Protein AF-A0A3N5YYM6-F1 (afdb_monomer)

Sequence (60 aa):
MTSTQQSRECPLCGERMRRKELELVDLIPGTTEAKRRKVSEWVCPECDYFEEIEKEGKGG

Solvent-accessible surface area (backbone atoms only — not comparable to full-atom values): 3997 Å² total; per-residue (Å²): 138,92,72,90,70,86,69,46,67,31,94,88,79,63,46,74,27,44,84,46,77,46,77,46,72,50,71,43,88,95,54,96,54,66,50,73,44,78,46,36,28,38,35,26,86,86,78,67,50,70,46,78,47,87,65,83,72,81,73,130

Structure (mmCIF, N/CA/C/O backbone):
data_AF-A0A3N5YYM6-F1
#
_entry.id   AF-A0A3N5YYM6-F1
#
loop_
_atom_site.group_PDB
_atom_site.id
_atom_site.type_symbol
_atom_site.label_atom_id
_atom_site.label_alt_id
_atom_site.label_comp_id
_atom_site.label_asym_id
_atom_site.label_entity_id
_atom_site.label_seq_id
_atom_site.pdbx_PDB_ins_code
_atom_site.Cartn_x
_atom_site.Cartn_y
_atom_site.Cartn_z
_atom_site.occupancy
_atom_site.B_iso_or_equiv
_atom_site.auth_seq_id
_atom_site.auth_comp_id
_atom_site.auth_asym_id
_atom_site.auth_atom_id
_atom_site.pdbx_PDB_model_num
ATOM 1 N N . MET A 1 1 ? 17.866 21.430 -0.567 1.00 40.38 1 MET A N 1
ATOM 2 C CA . MET A 1 1 ? 16.755 20.882 -1.375 1.00 40.38 1 MET A CA 1
ATOM 3 C C . MET A 1 1 ? 16.281 19.610 -0.695 1.00 40.38 1 MET A C 1
ATOM 5 O O . MET A 1 1 ? 16.829 18.542 -0.913 1.00 40.38 1 MET A O 1
ATOM 9 N N . THR A 1 2 ? 15.364 19.765 0.250 1.00 45.94 2 THR A N 1
ATOM 10 C CA . THR A 1 2 ? 14.840 18.706 1.114 1.00 45.94 2 THR A CA 1
ATOM 11 C C . THR A 1 2 ? 13.642 18.055 0.433 1.00 45.94 2 THR A C 1
ATOM 13 O O . THR A 1 2 ? 12.571 18.646 0.356 1.00 45.94 2 THR A O 1
ATOM 16 N N . SER A 1 3 ? 13.810 16.838 -0.077 1.00 47.16 3 SER A N 1
ATOM 17 C CA . SER A 1 3 ? 12.677 16.001 -0.468 1.00 47.16 3 SER A CA 1
ATOM 18 C C . SER A 1 3 ? 13.000 14.570 -0.078 1.00 47.16 3 SER A C 1
ATOM 20 O O . SER A 1 3 ? 13.658 13.835 -0.808 1.00 47.16 3 SER A O 1
ATOM 22 N N . THR A 1 4 ? 12.586 14.206 1.132 1.00 50.56 4 THR A N 1
ATOM 23 C CA . THR A 1 4 ? 12.632 12.845 1.668 1.00 50.56 4 THR A CA 1
ATOM 24 C C . THR A 1 4 ? 11.618 11.981 0.911 1.00 50.56 4 THR A C 1
ATOM 26 O O . THR A 1 4 ? 10.598 11.566 1.454 1.00 50.56 4 THR A O 1
ATOM 29 N N . GLN A 1 5 ? 11.865 11.746 -0.378 1.00 57.09 5 GLN A N 1
ATOM 30 C CA . GLN A 1 5 ? 11.194 10.710 -1.151 1.00 57.09 5 GLN A CA 1
ATOM 31 C C . GLN A 1 5 ? 11.791 9.381 -0.701 1.00 57.09 5 GLN A C 1
ATOM 33 O O . GLN A 1 5 ? 12.780 8.906 -1.256 1.00 57.09 5 GLN A O 1
ATOM 38 N N . GLN A 1 6 ? 11.202 8.801 0.348 1.00 67.75 6 GLN A N 1
ATOM 39 C CA . GLN A 1 6 ? 11.309 7.366 0.593 1.00 67.75 6 GLN A CA 1
ATOM 40 C C . GLN A 1 6 ? 10.782 6.708 -0.684 1.00 67.75 6 GLN A C 1
ATOM 42 O O . GLN A 1 6 ? 9.584 6.706 -0.926 1.00 67.75 6 GLN A O 1
ATOM 47 N N . SER A 1 7 ? 11.681 6.318 -1.579 1.00 71.62 7 SER A N 1
ATOM 48 C CA . SER A 1 7 ? 11.349 5.628 -2.820 1.00 71.62 7 SER A CA 1
ATOM 49 C C . SER A 1 7 ? 11.795 4.196 -2.622 1.00 71.62 7 SER A C 1
ATOM 51 O O . SER A 1 7 ? 12.919 3.952 -2.191 1.00 71.62 7 SER A O 1
ATOM 53 N N . ARG A 1 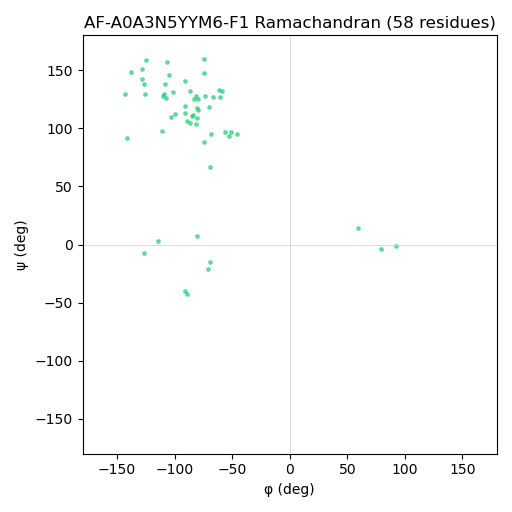8 ?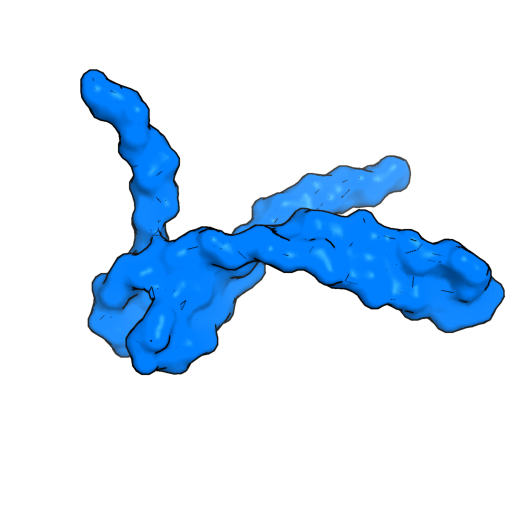 10.870 3.265 -2.833 1.00 83.56 8 ARG A N 1
ATOM 54 C CA . ARG A 1 8 ? 11.130 1.839 -2.704 1.00 83.56 8 ARG A CA 1
ATOM 55 C C . ARG A 1 8 ? 11.137 1.223 -4.090 1.00 83.56 8 ARG A C 1
ATOM 57 O O . ARG A 1 8 ? 10.306 1.592 -4.912 1.00 83.56 8 ARG A O 1
ATOM 64 N N . GLU A 1 9 ? 12.068 0.322 -4.350 1.00 90.88 9 GLU A N 1
ATOM 65 C CA . GLU A 1 9 ? 12.145 -0.407 -5.616 1.00 90.88 9 GLU A CA 1
ATOM 66 C C . GLU A 1 9 ? 11.354 -1.713 -5.511 1.00 90.88 9 GLU A C 1
ATOM 68 O O . GLU A 1 9 ? 11.348 -2.374 -4.469 1.00 90.88 9 GLU A O 1
ATOM 73 N N . CYS A 1 10 ? 10.644 -2.066 -6.579 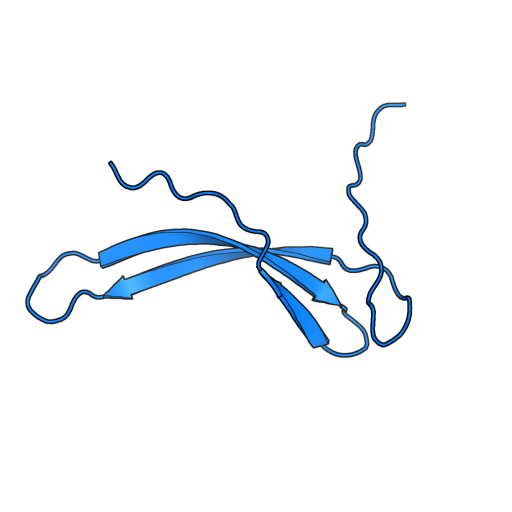1.00 92.31 10 CYS A N 1
ATOM 74 C CA . CYS A 1 10 ? 9.851 -3.281 -6.637 1.00 92.31 10 CYS A CA 1
ATOM 75 C C . CYS A 1 10 ? 10.771 -4.506 -6.771 1.00 92.31 10 CYS A C 1
ATOM 77 O O . CYS A 1 10 ? 11.565 -4.556 -7.709 1.00 92.31 10 CYS A O 1
ATOM 79 N N . PRO A 1 11 ? 10.632 -5.538 -5.920 1.00 90.81 11 PRO A N 1
ATOM 80 C CA . PRO A 1 11 ? 11.465 -6.738 -6.004 1.00 90.81 11 PRO A CA 1
ATOM 81 C C . PRO A 1 11 ? 11.181 -7.605 -7.241 1.00 90.81 11 PRO A C 1
ATOM 83 O O . PRO A 1 11 ? 11.982 -8.478 -7.558 1.00 90.81 11 PRO A O 1
ATOM 86 N N . LEU A 1 12 ? 10.054 -7.393 -7.934 1.00 91.81 12 LEU A N 1
ATOM 87 C CA . LEU A 1 12 ? 9.674 -8.185 -9.109 1.00 91.81 12 LEU A CA 1
ATOM 88 C C . LEU A 1 12 ? 10.171 -7.591 -10.431 1.00 91.81 12 LEU A C 1
ATOM 90 O O . LEU A 1 12 ? 10.583 -8.340 -11.311 1.00 91.81 12 LEU A O 1
ATOM 94 N N . CYS A 1 13 ? 10.121 -6.266 -10.588 1.00 93.81 13 CYS A N 1
ATOM 95 C CA . CYS A 1 13 ? 10.465 -5.598 -11.850 1.00 93.81 13 CYS A CA 1
ATOM 96 C C . CYS A 1 13 ? 11.525 -4.493 -11.724 1.00 93.81 13 CYS A C 1
ATOM 98 O O . CYS A 1 13 ? 11.963 -3.975 -12.744 1.00 93.81 13 CYS A O 1
ATOM 100 N N . GLY A 1 14 ? 11.938 -4.120 -10.509 1.00 89.81 14 GLY A N 1
ATOM 101 C CA . GLY A 1 14 ? 12.917 -3.052 -10.266 1.00 89.81 14 GLY A CA 1
ATOM 102 C C . GLY A 1 14 ? 12.358 -1.627 -10.348 1.00 89.81 14 GLY A C 1
ATOM 103 O O . GLY A 1 14 ? 13.074 -0.676 -10.058 1.00 89.81 14 GLY A O 1
ATOM 104 N N . GLU A 1 15 ? 11.081 -1.453 -10.696 1.00 91.56 15 GLU A N 1
ATOM 105 C CA . GLU A 1 15 ? 10.476 -0.125 -10.832 1.00 91.56 15 GLU A CA 1
ATOM 106 C C . GLU A 1 15 ? 10.184 0.555 -9.494 1.00 91.56 15 GLU A C 1
ATOM 108 O O . GLU A 1 15 ? 10.034 -0.079 -8.445 1.00 91.56 15 GLU A O 1
ATOM 113 N N . ARG A 1 16 ? 10.044 1.883 -9.536 1.00 90.94 16 ARG A N 1
ATOM 114 C CA . ARG A 1 16 ? 9.741 2.687 -8.349 1.00 90.94 16 ARG A CA 1
ATOM 115 C C . ARG A 1 16 ? 8.314 2.446 -7.867 1.00 90.94 16 ARG A C 1
ATOM 117 O O . ARG A 1 16 ? 7.334 2.767 -8.537 1.00 90.94 16 ARG A O 1
ATOM 124 N N . MET A 1 17 ? 8.197 1.944 -6.647 1.00 92.19 17 MET A N 1
ATOM 125 C CA . MET A 1 17 ? 6.931 1.808 -5.943 1.00 92.19 17 MET A CA 1
ATOM 126 C C . MET A 1 17 ? 6.438 3.169 -5.444 1.00 92.19 17 MET A C 1
ATOM 128 O O . MET A 1 17 ? 7.218 4.040 -5.048 1.00 92.19 17 MET A O 1
ATOM 132 N N . ARG A 1 18 ? 5.114 3.328 -5.402 1.00 89.88 18 ARG A N 1
ATOM 133 C CA . ARG A 1 18 ? 4.437 4.486 -4.806 1.00 89.88 18 ARG A CA 1
ATOM 134 C C . ARG A 1 18 ? 3.819 4.110 -3.468 1.00 89.88 18 ARG A C 1
ATOM 136 O O . ARG A 1 18 ? 3.320 3.000 -3.300 1.00 89.88 18 ARG A O 1
ATOM 143 N N . ARG A 1 19 ? 3.809 5.050 -2.527 1.00 89.19 19 ARG A N 1
ATOM 144 C CA . ARG A 1 19 ? 3.106 4.878 -1.256 1.00 89.19 19 ARG A CA 1
ATOM 145 C C . ARG A 1 19 ? 1.621 5.142 -1.463 1.00 89.19 19 ARG A C 1
ATOM 147 O O . ARG A 1 19 ? 1.246 6.216 -1.927 1.00 89.19 19 ARG A O 1
ATOM 154 N N . LYS A 1 20 ? 0.788 4.186 -1.081 1.00 87.69 20 LYS A N 1
ATOM 155 C CA . LYS A 1 20 ? -0.664 4.302 -1.022 1.00 87.69 20 LYS A CA 1
ATOM 156 C C . LYS A 1 20 ? -1.082 4.312 0.442 1.00 87.69 20 LYS A C 1
ATOM 158 O O . LYS A 1 20 ? -0.673 3.448 1.207 1.00 87.69 20 LYS A O 1
ATOM 163 N N . GLU A 1 21 ? -1.860 5.303 0.853 1.00 87.75 21 GLU A N 1
ATOM 164 C CA . GLU A 1 21 ? -2.466 5.330 2.186 1.00 87.75 21 GLU A CA 1
ATOM 165 C C . GLU A 1 21 ? -3.923 4.897 2.061 1.00 87.75 21 GLU A C 1
ATOM 167 O O . GLU A 1 21 ? -4.638 5.372 1.178 1.00 87.75 21 GLU A O 1
ATOM 172 N N . LEU A 1 22 ? -4.347 3.970 2.912 1.00 85.00 22 LEU A N 1
ATOM 173 C CA . LEU A 1 22 ? -5.705 3.439 2.925 1.00 85.00 22 LEU A CA 1
ATOM 174 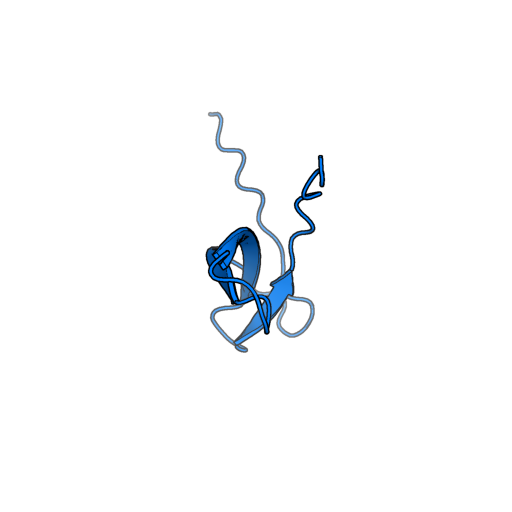C C . LEU A 1 22 ? -6.205 3.301 4.358 1.00 85.00 22 LEU A C 1
ATOM 176 O O . LEU A 1 22 ? -5.451 3.063 5.303 1.00 85.00 22 LEU A O 1
ATOM 180 N N . GLU A 1 23 ? -7.510 3.473 4.503 1.00 84.62 23 GLU A N 1
ATOM 181 C CA . GLU A 1 23 ? -8.214 3.313 5.764 1.00 84.62 23 GLU A CA 1
ATOM 182 C C . GLU A 1 23 ? -8.937 1.969 5.724 1.00 84.62 23 GLU A C 1
ATOM 184 O O . GLU A 1 23 ? -9.891 1.796 4.968 1.00 84.62 23 GLU A O 1
ATOM 189 N N . LEU A 1 24 ? -8.462 1.007 6.515 1.00 82.25 24 LEU A N 1
ATOM 190 C CA . LEU A 1 24 ? -9.166 -0.255 6.711 1.00 82.25 24 LEU A CA 1
ATOM 191 C C . LEU A 1 24 ? -10.173 -0.077 7.841 1.00 82.25 24 LEU A C 1
ATOM 193 O O . LEU A 1 24 ? -9.852 0.459 8.906 1.00 82.25 24 LEU A O 1
ATOM 197 N N . VAL A 1 25 ? -11.398 -0.519 7.586 1.00 82.44 25 VAL A N 1
ATOM 198 C CA . VAL A 1 25 ? -12.489 -0.516 8.555 1.00 82.44 25 VAL A CA 1
ATOM 199 C C . VAL A 1 25 ? -12.778 -1.965 8.912 1.00 82.44 25 VAL A C 1
ATOM 201 O O . VAL A 1 25 ? -13.478 -2.661 8.182 1.00 82.44 25 VAL A O 1
ATOM 204 N N . ASP A 1 26 ? -12.228 -2.411 10.034 1.00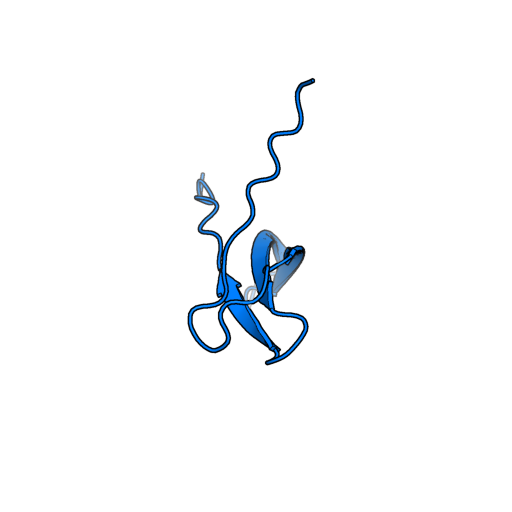 79.06 26 ASP A N 1
ATOM 205 C CA . ASP A 1 26 ? -12.538 -3.715 10.603 1.00 79.06 26 ASP A CA 1
ATOM 206 C C . ASP A 1 26 ? -13.817 -3.591 11.435 1.00 79.06 26 ASP A C 1
ATOM 208 O O . ASP A 1 26 ? -13.855 -2.920 12.472 1.00 79.06 26 ASP A O 1
ATOM 212 N N . LEU A 1 27 ? -14.893 -4.212 10.954 1.00 79.19 27 LEU A N 1
ATOM 213 C CA . LEU A 1 27 ? -16.132 -4.357 11.711 1.00 79.19 27 LEU A CA 1
ATOM 214 C C . LEU A 1 27 ? -15.959 -5.519 12.683 1.00 79.19 27 LEU A C 1
ATOM 216 O O . LEU A 1 27 ? -15.756 -6.654 12.256 1.00 79.19 27 LEU A O 1
ATOM 220 N N . ILE A 1 28 ?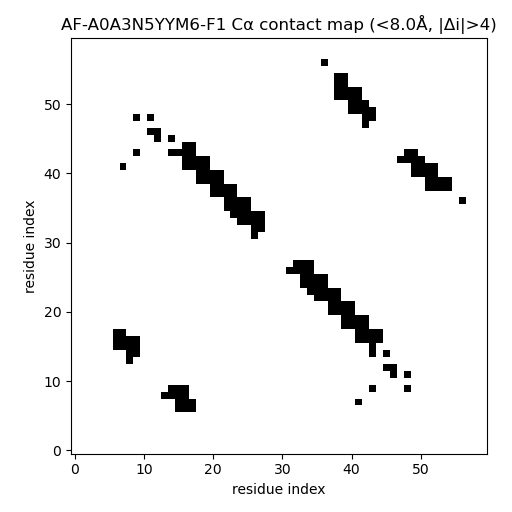 -16.039 -5.240 13.983 1.00 75.38 28 ILE A N 1
ATOM 221 C CA . ILE A 1 28 ? -15.936 -6.278 15.007 1.00 75.38 28 ILE A CA 1
ATOM 222 C C . ILE A 1 28 ? -17.296 -6.987 15.094 1.00 75.38 28 ILE A C 1
ATOM 224 O O . ILE A 1 28 ? -18.292 -6.356 15.459 1.00 75.38 28 ILE A O 1
ATOM 228 N N . PRO A 1 29 ? -17.387 -8.290 14.763 1.00 74.50 29 PRO A N 1
ATOM 229 C CA . PRO A 1 29 ? -18.652 -9.009 14.836 1.00 74.50 29 PRO A CA 1
ATOM 230 C C . PRO A 1 29 ? -19.180 -9.012 16.273 1.00 74.50 29 PRO A C 1
ATOM 232 O O . PRO A 1 29 ? -18.476 -9.408 17.199 1.00 74.50 29 PRO A O 1
ATOM 235 N N . G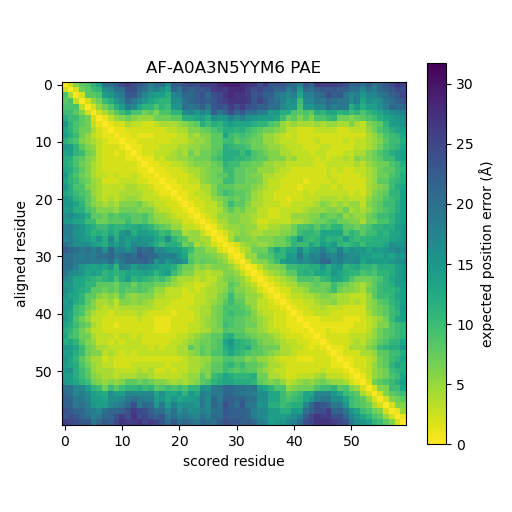LY A 1 30 ? -20.429 -8.583 16.461 1.00 76.19 30 GLY A N 1
ATOM 236 C CA . GLY A 1 30 ? -21.074 -8.548 17.778 1.00 76.19 30 GLY A CA 1
ATOM 237 C C . GLY A 1 30 ? -20.931 -7.230 18.545 1.00 76.19 30 GLY A C 1
ATOM 238 O O . GLY A 1 30 ? -21.518 -7.110 19.617 1.00 76.19 30 GLY A O 1
ATOM 239 N N . THR A 1 31 ? -20.237 -6.224 18.003 1.00 72.62 31 THR A N 1
ATOM 240 C CA . THR A 1 31 ? -20.266 -4.850 18.529 1.00 72.62 31 THR A CA 1
ATOM 241 C C . THR A 1 31 ? -20.677 -3.867 17.428 1.00 72.62 31 THR A C 1
ATOM 243 O O . THR A 1 31 ? -20.577 -4.155 16.237 1.00 72.62 31 THR A O 1
ATOM 246 N N . THR A 1 32 ? -21.166 -2.686 17.805 1.00 72.81 32 THR A N 1
ATOM 247 C CA . THR A 1 32 ? -21.375 -1.564 16.869 1.00 72.81 32 THR A CA 1
ATOM 248 C C . THR A 1 32 ? -20.080 -0.795 16.585 1.00 72.81 32 THR A C 1
ATOM 250 O O . THR A 1 32 ? -20.107 0.263 15.955 1.00 72.81 32 THR A O 1
ATOM 253 N N . GLU A 1 33 ? -18.942 -1.297 17.065 1.00 71.31 33 GLU A N 1
ATOM 254 C CA . GLU A 1 33 ? -17.666 -0.606 17.009 1.00 71.31 33 GLU A CA 1
ATOM 255 C C . GLU A 1 33 ? -16.922 -0.976 15.719 1.00 71.31 33 GLU A C 1
ATOM 257 O O . GLU A 1 33 ? -16.608 -2.137 15.451 1.00 71.31 33 GLU A O 1
ATOM 262 N N . ALA A 1 34 ? -16.657 0.036 14.894 1.00 74.38 34 ALA A N 1
ATOM 263 C CA . ALA A 1 34 ? -15.865 -0.097 13.681 1.00 74.38 34 ALA A CA 1
ATOM 264 C C . ALA A 1 34 ? -14.441 0.388 13.967 1.00 74.38 34 ALA A C 1
ATOM 266 O O . ALA A 1 34 ? -14.216 1.586 14.178 1.00 74.38 34 ALA A O 1
ATOM 267 N N . LYS A 1 35 ? -13.467 -0.524 13.957 1.00 79.12 35 LYS A N 1
ATOM 268 C CA . LYS A 1 35 ? -12.062 -0.177 14.158 1.00 79.12 35 LYS A CA 1
ATOM 269 C C . LYS A 1 35 ? -11.489 0.347 12.846 1.00 79.12 35 LYS A C 1
ATOM 271 O O . LYS A 1 35 ? -11.288 -0.399 11.894 1.00 79.12 35 LYS A O 1
ATOM 276 N N . ARG A 1 36 ? -11.222 1.652 12.797 1.00 81.31 36 ARG A N 1
ATOM 277 C CA . ARG A 1 36 ? -10.577 2.301 11.649 1.00 81.31 36 ARG A CA 1
ATOM 278 C C . ARG A 1 36 ? -9.068 2.300 11.862 1.00 81.31 36 ARG A C 1
ATOM 280 O O . ARG A 1 36 ? -8.584 2.982 12.764 1.00 81.31 36 ARG A O 1
ATOM 287 N N . ARG A 1 37 ? -8.318 1.554 11.050 1.00 81.50 37 ARG A N 1
ATOM 288 C CA . ARG A 1 37 ? -6.846 1.587 11.040 1.00 81.50 37 ARG A CA 1
ATOM 289 C C . ARG A 1 37 ? -6.352 2.250 9.757 1.00 81.50 37 ARG A C 1
ATOM 291 O O . ARG A 1 37 ? -6.763 1.889 8.658 1.00 81.50 37 ARG A O 1
ATOM 298 N N . LYS A 1 38 ? -5.460 3.231 9.901 1.00 83.56 38 LYS A N 1
ATOM 299 C CA . LYS A 1 38 ? -4.749 3.838 8.771 1.00 83.56 38 LYS A CA 1
ATOM 300 C C . LYS A 1 38 ? -3.539 2.978 8.460 1.00 83.56 38 LYS A C 1
ATOM 302 O O . LYS A 1 38 ? -2.598 2.958 9.250 1.00 83.56 38 LYS A O 1
ATOM 307 N N . VAL A 1 39 ? -3.559 2.297 7.325 1.00 86.38 39 VAL A N 1
ATOM 308 C CA . VAL A 1 39 ? -2.405 1.545 6.835 1.00 86.38 39 VAL A CA 1
ATOM 309 C C . VAL A 1 39 ? -1.782 2.277 5.656 1.00 86.38 39 VAL A C 1
ATOM 311 O O . VAL A 1 39 ? -2.377 3.151 5.018 1.00 86.38 39 VAL A O 1
ATOM 314 N N . SER A 1 40 ? -0.513 1.997 5.421 1.00 88.62 40 SER A N 1
ATOM 315 C CA . SER A 1 40 ? 0.190 2.494 4.252 1.00 88.62 40 SER A CA 1
ATOM 316 C C . SER A 1 40 ? 0.809 1.305 3.556 1.00 88.62 40 SER A C 1
ATOM 318 O O . SER A 1 40 ? 1.361 0.452 4.227 1.00 88.62 40 SER A O 1
ATOM 320 N N . GLU A 1 41 ? 0.747 1.261 2.238 1.00 90.94 41 GLU A N 1
ATOM 321 C CA . GLU A 1 41 ? 1.278 0.163 1.439 1.00 90.94 41 GLU A CA 1
ATOM 322 C C . GLU A 1 41 ? 2.181 0.738 0.348 1.00 90.94 41 GLU A C 1
ATOM 324 O O . GLU A 1 41 ? 1.906 1.805 -0.210 1.00 90.94 41 GLU A O 1
A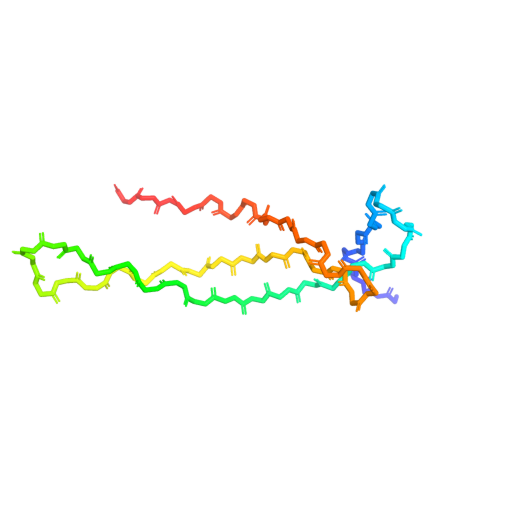TOM 329 N N . TRP A 1 42 ? 3.276 0.053 0.042 1.00 92.31 42 TRP A N 1
ATOM 330 C CA . TRP A 1 42 ? 4.008 0.277 -1.196 1.00 92.31 42 TRP A CA 1
ATOM 331 C C . TRP A 1 42 ? 3.304 -0.486 -2.297 1.00 92.31 42 TRP A C 1
ATOM 333 O O . TRP A 1 42 ? 3.104 -1.680 -2.151 1.00 92.31 42 TRP A O 1
ATOM 343 N N . VAL A 1 43 ? 2.972 0.174 -3.402 1.00 92.44 43 VAL A N 1
ATOM 344 C CA . VAL A 1 43 ? 2.357 -0.466 -4.570 1.00 92.44 43 VAL A CA 1
ATOM 345 C C . VAL A 1 43 ? 3.190 -0.156 -5.809 1.00 92.44 43 VAL A C 1
ATOM 347 O O . VAL A 1 43 ? 3.514 1.006 -6.068 1.00 92.44 43 VAL A O 1
ATOM 350 N N . CYS A 1 44 ? 3.547 -1.180 -6.575 1.00 93.19 44 CYS A N 1
ATOM 351 C CA . CYS A 1 44 ? 4.185 -1.037 -7.877 1.00 93.19 44 CYS A CA 1
ATOM 352 C C . CYS A 1 44 ? 3.112 -0.789 -8.953 1.00 93.19 44 CYS A C 1
ATOM 354 O O . CYS A 1 44 ? 2.191 -1.594 -9.065 1.00 93.19 44 CYS A O 1
ATOM 356 N N . PRO A 1 45 ? 3.198 0.292 -9.750 1.00 90.56 45 PRO A N 1
ATOM 357 C CA . PRO A 1 45 ? 2.209 0.575 -10.794 1.00 90.56 45 PRO A CA 1
ATOM 358 C C . PRO A 1 45 ? 2.281 -0.382 -11.994 1.00 90.56 45 PRO A C 1
ATOM 360 O O . PRO A 1 45 ? 1.289 -0.508 -12.702 1.00 90.56 45 PRO A O 1
ATOM 363 N N . GLU A 1 46 ? 3.415 -1.056 -12.206 1.00 93.38 46 GLU A N 1
ATOM 364 C CA . GLU A 1 46 ? 3.637 -1.879 -13.403 1.00 93.38 46 GLU A CA 1
ATOM 365 C C . GLU A 1 46 ? 3.174 -3.328 -13.238 1.00 93.38 46 GLU A C 1
ATOM 367 O O . GLU A 1 46 ? 2.582 -3.903 -14.146 1.00 93.38 46 GLU A O 1
ATOM 372 N N . CYS A 1 47 ? 3.450 -3.939 -12.084 1.00 93.94 47 CYS A N 1
ATOM 373 C CA . CYS A 1 47 ? 3.134 -5.350 -11.831 1.00 93.94 47 CYS A CA 1
ATOM 374 C C . CYS A 1 47 ? 2.075 -5.564 -10.743 1.00 93.94 47 CYS A C 1
ATOM 376 O O . CYS A 1 47 ? 1.807 -6.704 -10.379 1.00 93.94 47 CYS A O 1
ATOM 378 N N . ASP A 1 48 ? 1.513 -4.481 -10.200 1.00 88.75 48 ASP A N 1
ATOM 379 C CA . ASP A 1 48 ? 0.537 -4.489 -9.100 1.00 88.75 48 ASP A CA 1
ATOM 380 C C . ASP A 1 48 ? 1.041 -5.151 -7.797 1.00 88.75 48 ASP A C 1
ATOM 382 O O . ASP A 1 48 ? 0.275 -5.415 -6.874 1.00 88.75 48 ASP A O 1
ATOM 386 N N . TYR A 1 49 ? 2.355 -5.387 -7.673 1.00 91.12 49 TYR A N 1
ATOM 387 C CA . TYR A 1 49 ? 2.959 -5.878 -6.432 1.00 91.12 49 TYR A CA 1
ATOM 388 C C . TYR A 1 49 ? 2.752 -4.877 -5.295 1.00 91.12 49 TYR A C 1
ATOM 390 O O . TYR A 1 49 ? 3.047 -3.687 -5.460 1.00 91.12 49 TYR A O 1
ATOM 398 N N . PHE A 1 50 ? 2.321 -5.361 -4.129 1.00 90.56 50 PHE A N 1
ATOM 399 C CA . PHE A 1 50 ? 2.099 -4.538 -2.947 1.00 90.56 50 PHE A CA 1
ATOM 400 C C . PHE A 1 50 ? 2.797 -5.088 -1.699 1.00 90.56 50 PHE A C 1
ATOM 402 O O . PHE A 1 50 ? 2.988 -6.292 -1.556 1.00 90.56 50 PHE A O 1
ATOM 409 N N . GLU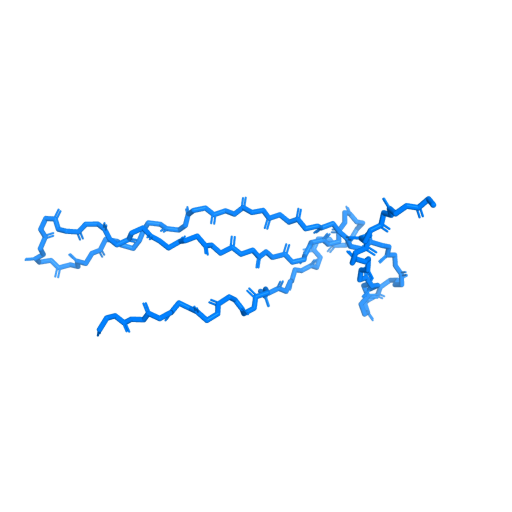 A 1 51 ? 3.168 -4.191 -0.785 1.00 88.50 51 GLU A N 1
ATOM 410 C CA . GLU A 1 51 ? 3.735 -4.543 0.517 1.00 88.50 51 GLU A CA 1
ATOM 411 C C . GLU A 1 51 ? 3.248 -3.583 1.611 1.00 88.50 51 GLU A C 1
ATOM 413 O O . GLU A 1 51 ? 3.347 -2.362 1.450 1.00 88.50 51 GLU A O 1
ATOM 418 N N . GLU A 1 52 ? 2.742 -4.117 2.730 1.00 84.81 52 GLU A N 1
ATOM 419 C CA . GLU A 1 52 ? 2.306 -3.300 3.868 1.00 84.81 52 GLU A CA 1
ATOM 420 C C . GLU A 1 52 ? 3.517 -2.608 4.506 1.00 84.81 52 GLU A C 1
ATOM 422 O O . GLU A 1 52 ? 4.521 -3.219 4.862 1.00 84.81 52 GLU A O 1
ATOM 427 N N . ILE A 1 53 ? 3.425 -1.291 4.647 1.00 85.19 53 ILE A N 1
ATOM 428 C CA . ILE A 1 53 ? 4.327 -0.518 5.485 1.00 85.19 53 ILE A CA 1
ATOM 429 C C . ILE A 1 53 ? 3.780 -0.693 6.887 1.00 85.19 53 ILE A C 1
ATOM 431 O O . ILE A 1 53 ? 2.771 -0.064 7.222 1.00 85.19 53 ILE A O 1
ATOM 435 N N . GLU A 1 54 ? 4.437 -1.537 7.680 1.00 67.19 54 GLU A N 1
ATOM 436 C CA . GLU A 1 54 ? 4.156 -1.679 9.105 1.00 67.19 54 GLU A CA 1
ATOM 437 C C . GLU A 1 54 ? 4.211 -0.290 9.760 1.00 67.19 54 GLU A C 1
ATOM 439 O O . GLU A 1 54 ? 5.260 0.238 10.126 1.00 67.19 54 GLU A O 1
ATOM 444 N N . LYS A 1 55 ? 3.053 0.364 9.868 1.00 60.81 55 LYS A N 1
ATOM 445 C CA . LYS A 1 55 ? 2.838 1.426 10.836 1.00 60.81 55 LYS A CA 1
ATOM 446 C C . LYS A 1 55 ? 2.399 0.682 12.073 1.00 60.81 55 LYS A C 1
ATOM 448 O O . LYS A 1 55 ? 1.266 0.206 12.104 1.00 60.81 55 LYS A O 1
ATOM 453 N N . GLU A 1 56 ? 3.296 0.567 13.049 1.00 51.19 56 GLU A N 1
ATOM 454 C CA . GLU A 1 56 ? 2.969 0.131 14.404 1.00 51.19 56 GLU A CA 1
ATOM 455 C C . GLU A 1 56 ? 1.721 0.884 14.873 1.00 51.19 56 GLU A C 1
ATOM 457 O O . GLU A 1 56 ? 1.763 2.025 15.342 1.00 51.19 56 GLU A O 1
ATOM 462 N N . GLY A 1 57 ? 0.567 0.250 14.702 1.00 51.03 57 GLY A N 1
ATOM 463 C CA . GLY A 1 57 ? -0.636 0.641 15.386 1.00 51.03 57 GLY A CA 1
ATOM 464 C C . GLY A 1 57 ? -0.385 0.295 16.836 1.00 51.03 57 GLY A C 1
ATOM 465 O O . GLY A 1 57 ? -0.601 -0.849 17.225 1.00 51.03 57 GLY A O 1
ATOM 466 N N . LYS A 1 58 ? 0.080 1.271 17.624 1.00 46.53 58 LYS A N 1
ATOM 467 C CA . LYS A 1 58 ? -0.101 1.245 19.073 1.00 46.53 58 LYS A CA 1
ATOM 468 C C . LYS A 1 58 ? -1.586 0.989 19.335 1.00 46.53 58 LYS A C 1
ATOM 470 O O . LYS A 1 58 ? -2.406 1.902 19.261 1.00 46.53 58 LYS A O 1
ATOM 475 N N . GLY A 1 59 ? -1.926 -0.275 19.578 1.00 44.22 59 GLY A N 1
ATOM 476 C CA . GLY A 1 59 ? -3.074 -0.629 20.393 1.00 44.22 59 GLY A CA 1
ATOM 477 C C . GLY A 1 59 ? -2.855 -0.002 21.764 1.00 44.22 59 GLY A C 1
ATOM 478 O O . GLY A 1 59 ? -1.731 -0.034 22.271 1.00 44.22 59 GLY A O 1
ATOM 479 N N . GLY A 1 60 ? -3.892 0.669 22.261 1.00 38.06 60 GLY A N 1
ATOM 480 C CA . GLY A 1 60 ? -3.914 1.297 23.580 1.00 38.06 60 GLY A CA 1
ATOM 481 C C . GLY A 1 60 ? -3.751 0.309 24.721 1.00 38.06 60 GLY A C 1
ATOM 482 O O . GLY A 1 60 ? -3.974 -0.902 24.498 1.00 38.06 60 GLY A O 1
#

Secondary structure (DSSP, 8-state):
-------EE-TTT-PEEEEEEEEEEEE-TTSS-EEEEEEEEEE-TTT--EEEE-------

Nearest PDB structures (foldseek):
  6pai-assembly1_C  TM=4.629E-01  e=3.658E+00  Homo sapiens

Foldseek 3Di:
DDDPPPWDADPPPRDTWDKDWDWDWDDDPPDPDTDTDIWIWTADPPPRDIDTDPPPPPDD

Radius of gyration: 15.22 Å; Cα contacts (8 Å, |Δi|>4): 94; chains: 1; bounding box: 38×30×37 Å

Mean predicted aligned error: 8.81 Å

pLDDT: mean 78.13, std 15.86, range [38.06, 93.94]